Protein AF-A0A960DQT3-F1 (afdb_monomer_lite)

Sequence (128 aa):
MPIHPFEDTENYWGYMPLVWGAVHRGYATRPERAAEELAALVAAAHERGLHVWLDVVFNHTGDDGVAHPVRSLRGLDERNLYRHHSDGRPYNDSGCGNDVNPAHPYVRELVMEGLQRLADLGVDGFRF

Secondary structure (DSSP, 8-state):
-B-S---TTT-SS--S-SSTTPPPGGGSSSTTSHHHHHHHHHHHHHTTT---EEE---S--S--STTS---SHHHHHHHHHB-B-TTSPBP-TTSSS--B-TTSHHHHHHHHHHHHHHHTTT--EEE-

pLDDT: mean 93.6, std 7.7, range [61.34, 98.81]

Foldseek 3Di:
DAQAADDPPPDPPRLAHAAFLDGHLVVDPHSVCRLVVLLVVQVVCVVVVHAAEHEDHLFHHNCADPVDDRRHPCVVPVPQQWDADPVGQADCPVVRRTTGDCVRPVSVVSNVVSVVSSVVSVHDYYDD

Structure (mmCIF, N/CA/C/O backbone):
data_AF-A0A960DQT3-F1
#
_entry.id   AF-A0A960DQT3-F1
#
loop_
_atom_site.group_PDB
_atom_site.id
_atom_site.type_symbol
_atom_site.label_atom_id
_atom_site.label_alt_id
_atom_site.label_comp_id
_atom_site.label_asym_id
_atom_site.label_entity_id
_atom_site.label_seq_id
_atom_site.pdbx_PDB_ins_code
_atom_site.Cartn_x
_atom_site.Cartn_y
_atom_site.Cartn_z
_atom_site.occupancy
_atom_site.B_iso_or_equiv
_atom_site.auth_seq_id
_atom_site.auth_comp_id
_atom_site.auth_asym_id
_atom_site.auth_atom_id
_atom_site.pdbx_PDB_model_num
ATOM 1 N N . MET A 1 1 ? -9.900 4.204 0.483 1.00 92.81 1 MET A N 1
ATOM 2 C CA . MET A 1 1 ? -8.753 4.870 -0.165 1.00 92.81 1 MET A CA 1
ATOM 3 C C . MET A 1 1 ? -7.475 4.312 0.438 1.00 92.81 1 MET A C 1
ATOM 5 O O . MET A 1 1 ? -7.537 3.894 1.596 1.00 92.81 1 MET A O 1
ATOM 9 N N . PRO A 1 2 ? -6.377 4.249 -0.331 1.00 95.12 2 PRO A N 1
ATOM 10 C CA . PRO A 1 2 ? -5.114 3.670 0.106 1.00 95.12 2 PRO A CA 1
ATOM 11 C C . PRO A 1 2 ? -4.559 4.297 1.378 1.00 95.12 2 PRO A C 1
ATOM 13 O O . PRO A 1 2 ? -4.649 5.502 1.581 1.00 95.12 2 PRO A O 1
ATOM 16 N N . ILE A 1 3 ? -3.968 3.457 2.224 1.00 95.44 3 ILE A N 1
ATOM 17 C CA . ILE A 1 3 ? -3.338 3.873 3.486 1.00 95.44 3 ILE A CA 1
ATOM 18 C C . ILE A 1 3 ? -1.823 3.698 3.475 1.00 95.44 3 ILE A C 1
ATOM 20 O O . ILE A 1 3 ? -1.173 4.075 4.441 1.00 95.44 3 ILE A O 1
ATOM 24 N N . HIS A 1 4 ? -1.248 3.124 2.418 1.00 96.44 4 HIS A N 1
ATOM 25 C CA . HIS A 1 4 ? 0.204 3.033 2.287 1.00 96.44 4 HIS A CA 1
ATOM 26 C C . HIS A 1 4 ? 0.820 4.415 2.066 1.00 96.44 4 HIS A C 1
ATOM 28 O O . HIS A 1 4 ? 0.184 5.247 1.426 1.00 96.44 4 HIS A O 1
ATOM 34 N N . PRO A 1 5 ? 2.053 4.666 2.542 1.00 94.50 5 PRO A N 1
ATOM 35 C CA . PRO A 1 5 ? 2.747 5.913 2.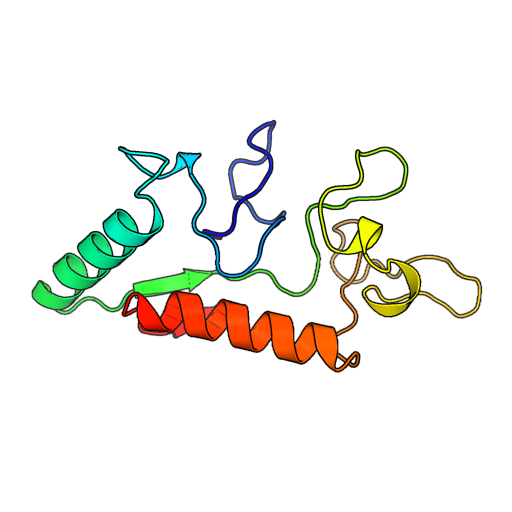273 1.00 94.50 5 PRO A CA 1
ATOM 36 C C . PRO A 1 5 ? 2.864 6.215 0.778 1.00 94.50 5 PRO A C 1
ATOM 38 O O . PRO A 1 5 ? 3.241 5.333 0.007 1.00 94.50 5 PRO A O 1
ATOM 41 N N . PHE A 1 6 ? 2.599 7.462 0.400 1.00 92.19 6 PHE A N 1
ATOM 42 C CA . PHE A 1 6 ? 2.757 8.022 -0.947 1.00 92.19 6 PHE A CA 1
ATOM 43 C C . PHE A 1 6 ? 3.320 9.454 -0.849 1.00 92.19 6 PHE A C 1
ATOM 45 O O . PHE A 1 6 ? 3.500 9.976 0.253 1.00 92.19 6 PHE A O 1
ATOM 52 N N . GLU A 1 7 ? 3.633 10.092 -1.980 1.00 85.75 7 GLU A N 1
ATOM 53 C CA . GLU A 1 7 ? 4.084 11.492 -1.986 1.00 85.75 7 GLU A CA 1
ATOM 54 C C . GLU A 1 7 ? 2.912 12.476 -1.885 1.00 85.75 7 GLU A C 1
ATOM 56 O O . GLU A 1 7 ? 2.022 12.480 -2.732 1.00 85.75 7 GLU A O 1
ATOM 61 N N . ASP A 1 8 ? 2.944 13.358 -0.884 1.00 70.19 8 ASP A N 1
ATOM 62 C CA . ASP A 1 8 ? 1.856 14.306 -0.588 1.00 70.19 8 ASP A CA 1
ATOM 63 C C . ASP A 1 8 ? 1.718 15.463 -1.602 1.00 70.19 8 ASP A C 1
ATOM 65 O O . ASP A 1 8 ? 0.828 16.308 -1.476 1.00 70.19 8 ASP A O 1
ATOM 69 N N . THR A 1 9 ? 2.582 15.547 -2.616 1.00 67.62 9 THR A N 1
ATOM 70 C CA . THR A 1 9 ? 2.504 16.600 -3.633 1.00 67.62 9 THR A CA 1
ATOM 71 C C . THR A 1 9 ? 1.512 16.198 -4.723 1.00 67.62 9 THR A C 1
ATOM 73 O O . THR A 1 9 ? 1.816 15.364 -5.568 1.00 67.62 9 THR A O 1
ATOM 76 N N . GLU A 1 10 ? 0.324 16.808 -4.689 1.00 73.19 10 GLU A N 1
ATOM 77 C CA . GLU A 1 10 ? -0.762 16.719 -5.689 1.00 73.19 10 GLU A CA 1
ATOM 78 C C . GLU A 1 10 ? -1.583 15.415 -5.708 1.00 73.19 10 GLU A C 1
ATOM 80 O O . GLU A 1 10 ? -2.683 15.397 -6.267 1.00 73.19 10 GLU A O 1
ATOM 85 N N . ASN A 1 11 ? -1.142 14.352 -5.032 1.00 85.81 11 ASN A N 1
ATOM 86 C CA . ASN A 1 11 ? -1.902 13.106 -4.937 1.00 85.81 11 ASN A CA 1
ATOM 87 C C . ASN A 1 11 ? -2.820 13.077 -3.705 1.00 85.81 11 ASN A C 1
ATOM 89 O O . ASN A 1 11 ? -2.437 12.617 -2.636 1.00 85.81 11 ASN A O 1
ATOM 93 N N . TYR A 1 12 ? -4.066 13.532 -3.854 1.00 91.25 12 TYR A N 1
ATOM 94 C CA . TYR A 1 12 ? -5.041 13.488 -2.755 1.00 91.25 12 TYR A CA 1
ATOM 95 C C . TYR A 1 12 ? -5.523 12.064 -2.431 1.00 91.25 12 TYR A C 1
ATOM 97 O O . TYR A 1 12 ? -5.745 11.727 -1.269 1.00 91.25 12 TYR A O 1
ATOM 105 N N . TRP A 1 13 ? -5.719 11.224 -3.452 1.00 94.94 13 TRP A N 1
ATOM 106 C CA . TRP A 1 13 ? -6.317 9.899 -3.260 1.00 94.94 13 TRP A CA 1
ATOM 107 C C . TRP A 1 13 ? -5.334 8.847 -2.745 1.00 94.94 13 TRP A C 1
ATOM 109 O O . TRP A 1 13 ? -5.776 7.884 -2.128 1.00 94.94 13 TRP A O 1
ATOM 119 N N . GLY A 1 14 ? -4.035 9.006 -2.993 1.00 94.12 14 GLY A N 1
ATOM 120 C CA . GLY A 1 14 ? -2.991 8.133 -2.457 1.00 94.12 14 GLY A CA 1
ATOM 121 C C . GLY A 1 14 ? -2.731 6.843 -3.241 1.00 94.12 14 GLY A C 1
ATOM 122 O O . GLY A 1 14 ? -2.003 5.977 -2.762 1.00 94.12 14 GLY A O 1
ATOM 123 N N . TYR A 1 15 ? -3.268 6.692 -4.459 1.00 95.38 15 TYR A N 1
ATOM 124 C CA . TYR A 1 15 ? -3.007 5.532 -5.336 1.00 95.38 15 TYR A CA 1
ATOM 125 C C . TYR A 1 15 ? -1.618 5.595 -5.997 1.00 95.38 15 TYR A C 1
ATOM 127 O O . TYR A 1 15 ? -1.515 5.454 -7.203 1.00 95.38 15 TYR A O 1
ATOM 135 N N . MET A 1 16 ? -0.564 5.870 -5.223 1.00 93.44 16 MET A N 1
ATOM 136 C CA . MET A 1 16 ? 0.844 5.815 -5.652 1.00 93.44 16 MET A CA 1
ATOM 137 C C . MET A 1 16 ? 1.721 5.326 -4.485 1.00 93.44 16 MET A C 1
ATOM 139 O O . MET A 1 16 ? 2.511 6.096 -3.931 1.00 93.44 16 MET A O 1
ATOM 143 N N . PRO A 1 17 ? 1.553 4.072 -4.030 1.00 94.31 17 PRO A N 1
ATOM 144 C CA . PRO A 1 17 ? 2.200 3.588 -2.815 1.00 94.31 17 PRO A CA 1
ATOM 145 C C . PRO A 1 17 ? 3.720 3.458 -2.987 1.00 94.31 17 PRO A C 1
ATOM 147 O O . PRO A 1 17 ? 4.211 3.000 -4.019 1.00 94.31 17 PRO A O 1
ATOM 150 N N . LEU A 1 18 ? 4.467 3.794 -1.939 1.00 91.69 18 LEU A N 1
ATOM 151 C CA . LEU A 1 18 ? 5.925 3.659 -1.869 1.00 91.69 18 LEU A CA 1
ATOM 152 C C . LEU A 1 18 ? 6.364 2.499 -0.969 1.00 91.69 18 LEU A C 1
ATOM 154 O O . LEU A 1 18 ? 7.359 1.837 -1.263 1.00 91.69 18 LEU A O 1
ATOM 158 N N . VAL A 1 19 ? 5.637 2.255 0.127 1.00 93.38 19 VAL A N 1
ATOM 159 C CA . VAL A 1 19 ? 6.003 1.261 1.149 1.00 93.38 19 VAL A CA 1
ATOM 160 C C . VAL A 1 19 ? 4.785 0.429 1.540 1.00 93.38 19 VAL A C 1
ATOM 162 O O . VAL A 1 19 ? 3.907 0.885 2.272 1.00 93.38 19 VAL A O 1
ATOM 165 N N . TRP A 1 20 ? 4.731 -0.816 1.076 1.00 96.19 20 TRP A N 1
ATOM 166 C CA . TRP A 1 20 ? 3.660 -1.736 1.452 1.00 96.19 20 TRP A CA 1
ATOM 167 C C . TRP A 1 20 ? 3.768 -2.184 2.914 1.00 96.19 20 TRP A C 1
ATOM 169 O O . TRP A 1 20 ? 4.855 -2.328 3.466 1.00 96.19 20 TRP A O 1
ATOM 179 N N . GLY A 1 21 ? 2.616 -2.380 3.555 1.00 96.12 21 GLY A N 1
ATOM 180 C CA . GLY A 1 21 ? 2.494 -2.743 4.973 1.00 96.12 21 GLY A CA 1
ATOM 181 C C . GLY A 1 21 ? 2.692 -1.597 5.974 1.00 96.12 21 GLY A C 1
ATOM 182 O O . GLY A 1 21 ? 2.431 -1.783 7.159 1.00 96.12 21 GLY A O 1
ATOM 183 N N . ALA A 1 22 ? 3.122 -0.413 5.530 1.00 96.56 22 ALA A N 1
ATOM 184 C CA . ALA A 1 22 ? 3.182 0.785 6.367 1.00 96.56 22 ALA A CA 1
ATOM 185 C C . ALA A 1 22 ? 1.879 1.597 6.280 1.00 96.56 22 ALA A C 1
ATOM 187 O O . ALA A 1 22 ? 1.147 1.497 5.292 1.00 96.56 22 ALA A O 1
ATOM 188 N N . VAL A 1 23 ? 1.626 2.425 7.301 1.00 97.56 23 VAL A N 1
ATOM 189 C CA . VAL A 1 23 ? 0.510 3.386 7.352 1.00 97.56 23 VAL A CA 1
ATOM 190 C C . VAL A 1 23 ? 1.027 4.791 7.039 1.00 97.56 23 VAL A C 1
ATOM 192 O O . VAL A 1 23 ? 2.066 5.204 7.562 1.00 97.56 23 VAL A O 1
ATOM 195 N N . HIS A 1 24 ? 0.314 5.523 6.182 1.00 96.50 24 HIS A N 1
ATOM 196 C CA . HIS A 1 24 ? 0.678 6.864 5.744 1.00 96.50 24 HIS A CA 1
ATOM 197 C C . HIS A 1 24 ? 0.696 7.823 6.924 1.00 96.50 24 HIS A C 1
ATOM 199 O O . HIS A 1 24 ? -0.291 8.006 7.638 1.00 96.50 24 HIS A O 1
ATOM 205 N N . ARG A 1 25 ? 1.847 8.458 7.123 1.00 95.62 25 ARG A N 1
ATOM 206 C CA . ARG A 1 25 ? 2.111 9.274 8.309 1.00 95.62 25 ARG A CA 1
ATOM 207 C C . ARG A 1 25 ? 1.299 10.568 8.313 1.00 95.62 25 ARG A C 1
ATOM 209 O O . ARG A 1 25 ? 0.984 11.064 9.389 1.00 95.62 25 ARG A O 1
ATOM 216 N N . GLY A 1 26 ? 0.942 11.078 7.132 1.00 94.38 26 GLY A N 1
ATOM 217 C CA . GLY A 1 26 ? 0.135 12.290 6.970 1.00 94.38 26 GLY A CA 1
ATOM 218 C C . GLY A 1 26 ? -1.321 12.144 7.425 1.00 94.38 26 GLY A C 1
ATOM 219 O O . GLY A 1 26 ? -1.989 13.150 7.638 1.00 94.38 26 GLY A O 1
ATOM 220 N N . TYR A 1 27 ? -1.816 10.915 7.610 1.00 95.25 27 TYR A N 1
ATOM 221 C CA . TYR A 1 27 ? -3.174 10.666 8.110 1.00 95.25 27 TYR A CA 1
ATOM 222 C C . TYR A 1 27 ? -3.271 10.626 9.640 1.00 95.25 27 TYR A C 1
ATOM 224 O O . TYR A 1 27 ? -4.375 10.661 10.179 1.00 95.25 27 TYR A O 1
ATOM 232 N N . ALA A 1 28 ? -2.140 10.545 10.339 1.00 96.94 28 ALA A N 1
ATOM 233 C CA . ALA A 1 28 ? -2.094 10.383 11.786 1.00 96.94 28 ALA A CA 1
ATOM 234 C C . ALA A 1 28 ? -1.965 11.728 12.510 1.00 96.94 28 ALA A C 1
ATOM 236 O O . ALA A 1 28 ? -1.295 12.647 12.038 1.00 96.94 28 ALA A O 1
ATOM 237 N N . THR A 1 29 ? -2.536 11.822 13.713 1.00 97.88 29 THR A N 1
ATOM 238 C CA . THR A 1 29 ? -2.313 12.978 14.597 1.00 97.88 29 THR A CA 1
ATOM 239 C C . THR A 1 29 ? -0.900 12.972 15.174 1.00 97.88 29 THR A C 1
ATOM 241 O O . THR A 1 29 ? -0.314 14.029 15.414 1.00 97.88 29 THR A O 1
ATOM 244 N N . ARG A 1 30 ? -0.337 11.771 15.356 1.00 97.50 30 ARG A N 1
ATOM 245 C CA . ARG A 1 30 ? 1.062 11.524 15.701 1.00 97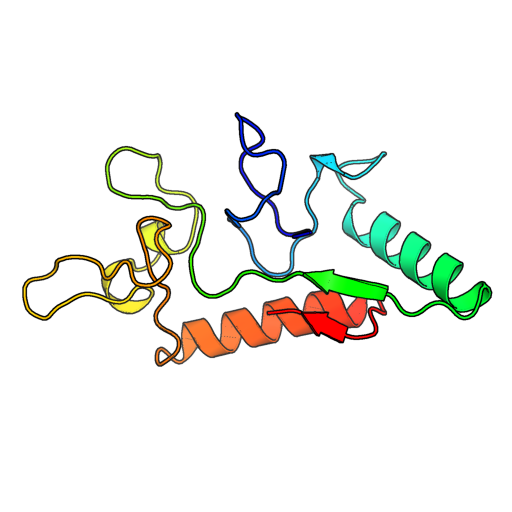.50 30 ARG A CA 1
ATOM 246 C C . ARG A 1 30 ? 1.720 10.677 14.609 1.00 97.50 30 ARG A C 1
ATOM 248 O O . ARG A 1 30 ? 1.551 9.456 14.610 1.00 97.50 30 ARG A O 1
ATOM 255 N N . PRO A 1 31 ? 2.469 11.290 13.673 1.00 96.88 31 PRO A N 1
ATOM 256 C CA . PRO A 1 31 ? 3.067 10.612 12.519 1.00 96.88 31 PRO A CA 1
ATOM 257 C C . PRO A 1 31 ? 3.886 9.352 12.832 1.00 96.88 31 PRO A C 1
ATOM 259 O O . PRO A 1 31 ? 4.031 8.481 11.981 1.00 96.88 31 PRO A O 1
ATOM 262 N N . GLU A 1 32 ? 4.498 9.269 14.008 1.00 97.12 32 GLU A N 1
ATOM 263 C CA . GLU A 1 32 ? 5.278 8.126 14.491 1.00 97.12 32 GLU A CA 1
ATOM 264 C C . GLU A 1 32 ? 4.425 6.978 15.050 1.00 97.12 32 GLU A C 1
ATOM 266 O O . GLU A 1 32 ? 4.913 5.857 15.144 1.00 97.12 32 GLU A O 1
ATOM 271 N N . ARG A 1 33 ? 3.151 7.237 15.366 1.00 97.88 33 ARG A N 1
ATOM 272 C CA . ARG A 1 33 ? 2.187 6.260 15.896 1.00 97.88 33 ARG A CA 1
ATOM 273 C C . ARG A 1 33 ? 1.081 5.921 14.896 1.00 97.88 33 ARG A C 1
ATOM 275 O O . ARG A 1 33 ? 0.049 5.394 15.292 1.00 97.88 33 ARG A O 1
ATOM 282 N N . ALA A 1 34 ? 1.278 6.197 13.606 1.00 98.19 34 ALA A N 1
ATOM 283 C CA . ALA A 1 34 ? 0.238 6.049 12.584 1.00 98.19 34 ALA A CA 1
ATOM 284 C C . ALA A 1 34 ? -0.418 4.653 12.564 1.00 98.19 34 ALA A C 1
ATOM 286 O O . ALA A 1 34 ? -1.638 4.543 12.476 1.00 98.19 34 ALA A O 1
ATOM 287 N N . ALA A 1 35 ? 0.374 3.586 12.711 1.00 98.19 35 ALA A N 1
ATOM 288 C CA . ALA A 1 35 ? -0.148 2.220 12.782 1.00 98.19 35 ALA A CA 1
ATOM 289 C C . ALA A 1 35 ? -0.958 1.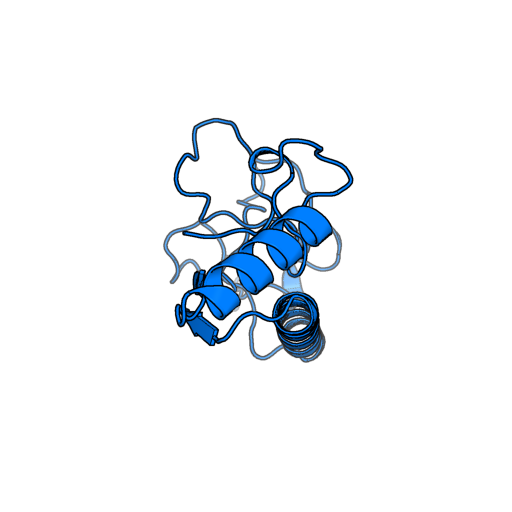954 14.062 1.00 98.19 35 ALA A C 1
ATOM 291 O O . ALA A 1 35 ? -2.003 1.311 14.011 1.00 98.19 35 ALA A O 1
ATOM 292 N N . GLU A 1 36 ? -0.511 2.484 15.202 1.00 98.62 36 GLU A N 1
ATOM 293 C CA . GLU A 1 36 ? -1.220 2.353 16.479 1.00 98.62 36 GLU A CA 1
ATOM 294 C C . GLU A 1 36 ? -2.540 3.135 16.470 1.00 98.62 36 GLU A C 1
ATOM 296 O O . GLU A 1 36 ? -3.548 2.652 16.980 1.00 98.62 36 GLU A O 1
ATOM 301 N N . GLU A 1 37 ? -2.557 4.325 15.862 1.00 98.69 37 GLU A N 1
ATOM 302 C CA . GLU A 1 37 ? -3.779 5.114 15.684 1.00 98.69 37 GLU A CA 1
ATOM 303 C C . GLU A 1 37 ? -4.771 4.417 14.744 1.00 98.69 37 GLU A C 1
ATOM 305 O O . GLU A 1 37 ? -5.971 4.423 15.024 1.00 98.69 37 GLU A O 1
ATOM 310 N N . LEU A 1 38 ? -4.292 3.749 13.685 1.00 98.50 38 LEU A N 1
ATOM 311 C CA . LEU A 1 38 ? -5.146 2.921 12.831 1.00 98.50 38 LEU A CA 1
ATOM 312 C C . LEU A 1 38 ? -5.735 1.733 13.606 1.00 98.50 38 LEU A C 1
ATOM 314 O O . LEU A 1 38 ? -6.942 1.520 13.541 1.00 98.50 38 LEU A O 1
ATOM 318 N N . ALA A 1 39 ? -4.930 1.001 14.380 1.00 98.75 39 ALA A N 1
ATOM 319 C CA . ALA A 1 39 ? -5.430 -0.105 15.203 1.00 98.75 39 ALA A CA 1
ATOM 320 C C . ALA A 1 39 ? -6.475 0.368 16.233 1.00 98.75 39 ALA A C 1
ATOM 322 O O . ALA A 1 39 ? -7.498 -0.286 16.436 1.00 98.75 39 ALA A O 1
ATOM 323 N N . ALA A 1 40 ? -6.268 1.539 16.845 1.00 98.75 40 ALA A N 1
ATOM 324 C CA . ALA A 1 40 ? -7.242 2.140 17.756 1.00 98.75 40 ALA A CA 1
ATOM 325 C C . ALA A 1 40 ? -8.551 2.526 17.043 1.00 98.75 40 ALA A C 1
ATOM 327 O O . ALA A 1 40 ? -9.635 2.322 17.594 1.00 98.75 40 ALA A O 1
ATOM 328 N N . LEU A 1 41 ? -8.467 3.049 15.814 1.00 98.62 41 LEU A N 1
ATOM 329 C CA . LEU A 1 41 ? -9.636 3.331 14.978 1.00 98.62 41 LEU A CA 1
ATOM 330 C C . LEU A 1 41 ? -10.413 2.052 14.662 1.00 98.62 41 LEU A C 1
ATOM 332 O O . LEU A 1 41 ? -11.636 2.041 14.790 1.00 98.62 41 LEU A O 1
ATOM 336 N N . VAL A 1 42 ? -9.711 0.986 14.275 1.00 98.81 42 VAL A N 1
ATOM 337 C CA . VAL A 1 42 ? -10.315 -0.318 13.975 1.00 98.81 42 VAL A CA 1
ATOM 338 C C . VAL A 1 42 ? -11.034 -0.870 15.206 1.00 98.81 42 VAL A C 1
ATOM 340 O O . VAL A 1 42 ? -12.220 -1.183 15.122 1.00 98.81 42 VAL A O 1
ATOM 343 N N . ALA A 1 43 ? -10.382 -0.879 16.372 1.00 98.81 43 ALA A N 1
ATOM 344 C CA . ALA A 1 43 ? -10.998 -1.328 17.619 1.00 98.81 43 ALA A CA 1
ATOM 345 C C . ALA A 1 43 ? -12.274 -0.532 17.959 1.00 98.81 43 ALA A C 1
ATOM 347 O O . ALA A 1 43 ? -13.315 -1.112 18.269 1.00 98.81 43 ALA A O 1
ATOM 348 N N . ALA A 1 44 ? -12.238 0.797 17.825 1.00 98.81 44 ALA A N 1
ATOM 349 C CA . ALA A 1 44 ? -13.404 1.646 18.061 1.00 98.81 44 ALA A CA 1
ATOM 350 C C . ALA A 1 44 ? -14.537 1.424 17.035 1.00 98.81 44 ALA A C 1
ATOM 352 O O . ALA A 1 44 ? -15.716 1.598 17.367 1.00 98.81 44 ALA A O 1
ATOM 353 N N . ALA A 1 45 ? -14.210 1.064 15.791 1.00 98.81 45 ALA A N 1
ATOM 354 C CA . ALA A 1 45 ? -15.192 0.684 14.777 1.00 98.81 45 ALA A CA 1
ATOM 355 C C . ALA A 1 45 ? -15.856 -0.659 15.126 1.00 98.81 45 ALA A C 1
ATOM 357 O O . ALA A 1 45 ? -17.085 -0.769 15.077 1.00 98.81 45 ALA A O 1
ATOM 358 N N . HIS A 1 46 ? -15.072 -1.639 15.579 1.00 98.81 46 HIS A N 1
ATOM 359 C CA . HIS A 1 46 ? -15.568 -2.945 16.018 1.00 98.81 46 HIS A CA 1
ATOM 360 C C . HIS A 1 46 ? -16.491 -2.856 17.234 1.00 98.81 46 HIS A C 1
ATOM 362 O O . HIS A 1 46 ? -17.536 -3.502 17.242 1.00 98.81 46 HIS A O 1
ATOM 368 N N . GLU A 1 47 ? -16.199 -1.989 18.211 1.00 98.75 47 GLU A N 1
ATOM 369 C CA . GLU A 1 4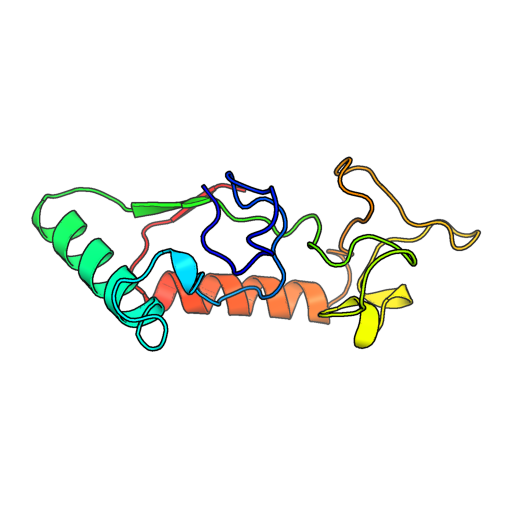7 ? -17.109 -1.694 19.337 1.00 98.75 47 GLU A CA 1
ATOM 370 C C . GLU A 1 47 ? -18.497 -1.209 18.879 1.00 98.75 47 GLU A C 1
ATOM 372 O O . GLU A 1 47 ? -19.480 -1.308 19.615 1.00 98.75 47 GLU A O 1
ATOM 377 N N . ARG A 1 48 ? -18.588 -0.683 17.652 1.00 98.75 48 ARG A N 1
ATOM 378 C CA . ARG A 1 48 ? -19.819 -0.195 17.017 1.00 98.75 48 ARG A CA 1
ATOM 379 C C . ARG A 1 48 ? -20.398 -1.182 15.998 1.00 98.75 48 ARG A C 1
ATOM 381 O O . ARG A 1 48 ? -21.370 -0.843 15.328 1.00 98.75 48 ARG A O 1
ATOM 388 N N . GLY A 1 49 ? -19.827 -2.381 15.872 1.00 98.50 49 GLY A N 1
ATOM 389 C CA . GLY A 1 49 ? -20.263 -3.406 14.920 1.00 98.50 49 GLY A CA 1
ATOM 390 C C . GLY A 1 49 ? -19.952 -3.073 13.457 1.00 98.50 49 GLY A C 1
ATOM 391 O O . GLY A 1 49 ? -20.660 -3.539 12.567 1.00 98.50 49 GLY A O 1
ATOM 392 N N . LEU A 1 50 ? -18.938 -2.241 13.199 1.00 98.81 50 LEU A N 1
ATOM 393 C CA . LEU A 1 50 ? -18.517 -1.852 11.853 1.00 98.81 50 LEU A CA 1
ATOM 394 C C . LEU A 1 50 ? -17.242 -2.591 11.455 1.00 98.81 50 LEU A C 1
ATOM 396 O O . LEU A 1 50 ? -16.259 -2.531 12.183 1.00 98.81 50 LEU A O 1
ATOM 400 N N . HIS A 1 51 ? -17.238 -3.209 10.274 1.00 98.62 51 HIS A N 1
ATOM 401 C CA . HIS A 1 51 ? -16.019 -3.756 9.680 1.00 98.62 51 HIS A CA 1
ATOM 402 C C . HIS A 1 51 ? -15.206 -2.665 8.975 1.00 98.62 51 HIS A C 1
ATOM 404 O O . HIS A 1 51 ? -15.765 -1.764 8.343 1.00 98.62 51 HIS A O 1
ATOM 410 N N . VAL A 1 52 ? -13.883 -2.787 9.023 1.00 98.69 52 VAL A N 1
ATOM 411 C CA . VAL A 1 52 ? -12.923 -1.896 8.377 1.00 98.69 52 VAL A CA 1
ATOM 412 C C . VAL A 1 52 ? -12.216 -2.636 7.251 1.00 98.69 52 VAL A C 1
ATOM 414 O O . VAL A 1 52 ? -11.529 -3.630 7.466 1.00 98.69 52 VAL A O 1
ATOM 417 N N . TRP A 1 53 ? -12.379 -2.121 6.034 1.00 98.56 53 TRP A N 1
ATOM 418 C CA . TRP A 1 53 ? -11.750 -2.652 4.830 1.00 98.56 53 TRP A CA 1
ATOM 419 C C . TRP A 1 53 ? -10.750 -1.642 4.289 1.00 98.56 53 TRP A C 1
ATOM 421 O O . TRP A 1 53 ? -11.062 -0.453 4.179 1.00 98.56 53 TRP A O 1
ATOM 431 N N . LEU A 1 54 ? -9.560 -2.115 3.927 1.00 98.62 54 LEU A N 1
ATOM 432 C CA . LEU A 1 54 ? -8.519 -1.267 3.361 1.00 98.62 54 LEU A CA 1
ATOM 433 C C . LEU A 1 54 ? -8.466 -1.403 1.843 1.00 98.62 54 LEU A C 1
ATOM 435 O O . LEU A 1 54 ? -8.425 -2.503 1.299 1.00 98.62 54 LEU A O 1
ATOM 439 N N . ASP A 1 55 ? -8.441 -0.262 1.167 1.00 98.56 55 ASP A N 1
ATOM 440 C CA . ASP A 1 55 ? -8.121 -0.187 -0.255 1.00 98.56 55 ASP A CA 1
ATOM 441 C C . ASP A 1 55 ? -6.606 -0.337 -0.411 1.00 98.56 55 ASP A C 1
ATOM 443 O O . ASP A 1 55 ? -5.855 0.389 0.246 1.00 98.56 55 ASP A O 1
ATOM 447 N N . VAL A 1 56 ? -6.146 -1.287 -1.218 1.00 98.25 56 VAL A N 1
ATOM 448 C CA . VAL A 1 56 ? -4.723 -1.619 -1.337 1.00 98.25 56 VAL A CA 1
ATOM 449 C C . VAL A 1 56 ? -4.282 -1.636 -2.790 1.00 98.25 56 VAL A C 1
ATOM 451 O O . VAL A 1 56 ? -4.976 -2.122 -3.676 1.00 98.25 56 VAL A O 1
ATOM 454 N N . VAL A 1 57 ? -3.081 -1.116 -3.032 1.00 97.44 57 VAL A N 1
ATOM 455 C CA . VAL A 1 57 ? -2.513 -0.980 -4.374 1.00 97.44 57 VAL A CA 1
ATOM 456 C C . VAL A 1 57 ? -1.212 -1.764 -4.428 1.00 97.44 57 VAL A C 1
ATOM 458 O O . VAL A 1 57 ? -0.203 -1.354 -3.861 1.00 97.44 57 VAL A O 1
ATOM 461 N N . PHE A 1 58 ? -1.250 -2.904 -5.112 1.00 97.25 58 PHE A N 1
ATOM 462 C CA . PHE A 1 58 ? -0.086 -3.775 -5.319 1.00 97.25 58 PHE A CA 1
ATOM 463 C C . PHE A 1 58 ? 0.281 -3.952 -6.797 1.00 97.25 58 PHE A C 1
ATOM 465 O O . PHE A 1 58 ? 1.277 -4.598 -7.109 1.00 97.25 58 PHE A O 1
ATOM 472 N N . ASN A 1 59 ? -0.526 -3.409 -7.716 1.00 96.81 59 ASN A N 1
ATOM 473 C CA . ASN A 1 59 ? -0.302 -3.565 -9.155 1.00 96.81 59 ASN A CA 1
ATOM 474 C C . ASN A 1 59 ? 0.795 -2.625 -9.698 1.00 96.81 59 ASN A C 1
ATOM 476 O O . ASN A 1 59 ? 1.478 -3.000 -10.646 1.00 96.81 59 ASN A O 1
ATOM 480 N N . HIS A 1 60 ? 1.017 -1.472 -9.059 1.00 95.19 60 HIS A N 1
ATOM 481 C CA . HIS A 1 60 ? 2.076 -0.508 -9.374 1.00 95.19 60 HIS A CA 1
ATOM 482 C C . HIS A 1 60 ? 2.592 0.171 -8.092 1.00 95.19 60 HIS A C 1
ATOM 484 O O . HIS A 1 60 ? 2.036 -0.025 -7.005 1.00 95.19 60 HIS A O 1
ATOM 490 N N . THR A 1 61 ? 3.641 0.982 -8.222 1.00 94.06 61 THR A N 1
ATOM 491 C CA . THR A 1 61 ? 4.206 1.807 -7.141 1.00 94.06 61 THR A CA 1
ATOM 492 C C . THR A 1 61 ? 4.336 3.272 -7.567 1.00 94.06 61 THR A C 1
ATOM 494 O O . THR A 1 61 ? 4.313 3.584 -8.758 1.00 94.06 61 THR A O 1
ATOM 497 N N . GLY A 1 62 ? 4.551 4.166 -6.597 1.00 91.25 62 GLY A N 1
ATOM 498 C CA . GLY A 1 62 ? 4.920 5.569 -6.829 1.00 91.25 62 GLY A CA 1
ATOM 499 C C . GLY A 1 62 ? 6.382 5.788 -7.258 1.00 91.25 62 GLY A C 1
ATOM 500 O O . GLY A 1 62 ? 6.896 6.891 -7.111 1.00 91.25 62 GLY A O 1
ATOM 501 N N . ASP A 1 63 ? 7.083 4.743 -7.715 1.00 86.81 63 ASP A N 1
ATOM 502 C CA . ASP A 1 63 ? 8.466 4.788 -8.222 1.00 86.81 63 ASP A CA 1
ATOM 503 C C . ASP A 1 63 ? 8.449 4.996 -9.761 1.00 86.81 63 ASP A C 1
ATOM 505 O O . ASP A 1 63 ? 8.949 4.188 -10.552 1.00 86.81 63 ASP A O 1
ATOM 509 N N . ASP A 1 64 ? 7.801 6.068 -10.216 1.00 73.25 64 ASP A N 1
ATOM 510 C CA . ASP A 1 64 ? 7.376 6.293 -11.601 1.00 73.25 64 ASP A CA 1
ATOM 511 C C . ASP A 1 64 ? 8.496 6.791 -12.532 1.00 73.25 64 ASP A C 1
ATOM 513 O O . ASP A 1 64 ? 8.782 7.971 -12.652 1.00 73.25 64 ASP A O 1
ATOM 517 N N . GLY A 1 65 ? 9.139 5.882 -13.268 1.00 63.69 65 GLY A N 1
ATOM 518 C CA . GLY A 1 65 ? 10.057 6.219 -14.371 1.00 63.69 65 GLY A CA 1
ATOM 519 C C . GLY A 1 65 ? 11.316 7.056 -14.037 1.00 63.69 65 GLY A C 1
ATOM 520 O O . GLY A 1 65 ? 11.489 7.652 -12.974 1.00 63.69 65 GLY A O 1
ATOM 521 N N . VAL A 1 66 ? 12.251 7.111 -14.986 1.00 61.34 66 VAL A N 1
ATOM 522 C CA . VAL A 1 66 ? 13.585 7.737 -14.820 1.00 61.34 66 VAL A CA 1
ATOM 523 C C . VAL A 1 66 ? 13.578 9.239 -14.496 1.00 61.34 66 VAL A C 1
ATOM 525 O O . VAL A 1 66 ? 14.616 9.776 -14.118 1.00 61.34 66 VAL A O 1
ATOM 528 N N . ALA A 1 67 ? 12.442 9.925 -14.645 1.00 65.12 67 ALA A N 1
ATOM 529 C CA . ALA A 1 67 ? 12.317 11.349 -14.335 1.00 65.12 67 ALA A CA 1
ATOM 530 C C . ALA A 1 67 ? 12.164 11.635 -12.828 1.00 65.12 67 ALA A C 1
ATOM 532 O O . ALA A 1 67 ? 12.395 12.766 -12.400 1.00 65.12 67 ALA A O 1
ATOM 533 N N . HIS A 1 68 ? 11.815 10.624 -12.029 1.00 69.31 68 HIS A N 1
ATOM 534 C CA . HIS A 1 68 ? 11.542 10.767 -10.601 1.00 69.31 68 HIS A CA 1
ATOM 535 C C . HIS A 1 68 ? 12.633 10.091 -9.759 1.00 69.31 68 HIS A C 1
ATOM 537 O O . HIS A 1 68 ? 13.271 9.143 -10.227 1.00 69.31 68 HIS A O 1
ATOM 543 N N . PRO A 1 69 ? 12.884 10.542 -8.516 1.00 77.19 69 PRO A N 1
ATOM 544 C CA . PRO A 1 69 ? 13.829 9.882 -7.620 1.00 77.19 69 PRO A CA 1
ATOM 545 C C . PRO A 1 69 ? 13.488 8.406 -7.400 1.00 77.19 69 PRO A C 1
ATOM 547 O O . PRO A 1 69 ? 12.328 8.037 -7.267 1.00 77.19 69 PRO A O 1
ATOM 550 N N . VAL A 1 70 ? 14.515 7.558 -7.346 1.00 84.25 70 VAL A N 1
ATOM 551 C CA . VAL A 1 70 ? 14.397 6.141 -6.976 1.00 84.25 70 VAL A CA 1
ATOM 552 C C . VAL A 1 70 ? 14.188 6.034 -5.465 1.00 84.25 70 VAL A C 1
ATOM 554 O O . VAL A 1 70 ? 15.032 6.512 -4.706 1.00 84.25 70 VAL A O 1
ATOM 557 N N . ARG A 1 71 ? 13.085 5.420 -5.022 1.00 81.62 71 ARG A N 1
ATOM 558 C CA . ARG A 1 71 ? 12.673 5.424 -3.604 1.00 81.62 71 ARG A CA 1
ATOM 559 C C . ARG A 1 71 ? 12.370 4.050 -3.017 1.00 81.62 71 ARG A C 1
ATOM 561 O O . ARG A 1 71 ? 12.449 3.898 -1.801 1.00 81.62 71 ARG A O 1
ATOM 568 N N . SER A 1 72 ? 12.011 3.070 -3.838 1.00 84.19 72 SER A N 1
ATOM 569 C CA . SER A 1 72 ? 11.506 1.777 -3.375 1.00 84.19 72 SER A CA 1
ATOM 570 C C . SER A 1 72 ? 12.071 0.636 -4.233 1.00 84.19 72 SER A C 1
ATOM 572 O O . SER A 1 72 ? 13.285 0.553 -4.445 1.00 84.19 72 SER A O 1
ATOM 574 N N . LEU A 1 73 ? 11.213 -0.266 -4.719 1.00 90.12 73 LEU A N 1
ATOM 575 C CA . LEU A 1 73 ? 11.583 -1.493 -5.428 1.00 90.12 73 LEU A CA 1
ATOM 576 C C . LEU A 1 73 ? 12.494 -1.249 -6.634 1.00 90.12 73 LEU A C 1
ATOM 578 O O . LEU A 1 73 ? 13.307 -2.111 -6.962 1.00 90.12 73 LEU A O 1
ATOM 582 N N . ARG A 1 74 ? 12.407 -0.075 -7.273 1.00 89.56 74 ARG A N 1
ATOM 583 C CA . ARG A 1 74 ? 13.237 0.238 -8.439 1.00 89.56 74 ARG A CA 1
ATOM 584 C C . ARG A 1 74 ? 14.720 0.304 -8.082 1.00 89.56 74 ARG A C 1
ATOM 586 O O . ARG A 1 74 ? 15.558 -0.136 -8.860 1.00 89.56 74 ARG A O 1
ATOM 593 N N . GLY A 1 75 ? 15.040 0.804 -6.889 1.00 89.62 75 GLY A N 1
ATOM 594 C CA . GLY A 1 75 ? 16.415 0.876 -6.391 1.00 89.62 75 GLY A CA 1
ATOM 595 C C . GLY A 1 75 ? 16.961 -0.455 -5.894 1.00 89.62 75 GLY A C 1
ATOM 596 O O . GLY A 1 75 ? 18.174 -0.599 -5.770 1.00 89.62 75 GLY A O 1
ATOM 597 N N . LEU A 1 76 ? 16.077 -1.416 -5.618 1.00 91.31 76 LEU A N 1
ATOM 598 C CA . LEU A 1 76 ? 16.455 -2.759 -5.197 1.00 91.31 76 LEU A CA 1
ATOM 599 C C . LEU A 1 76 ? 16.757 -3.641 -6.408 1.00 91.31 76 LEU A C 1
ATOM 601 O O . LEU A 1 76 ? 17.859 -4.172 -6.508 1.00 91.31 76 LEU A O 1
ATOM 605 N N . ASP A 1 77 ? 15.792 -3.786 -7.318 1.00 92.88 77 ASP A N 1
ATOM 606 C CA . ASP A 1 77 ? 15.948 -4.577 -8.540 1.00 92.88 77 ASP A CA 1
ATOM 607 C C . ASP A 1 77 ? 14.809 -4.289 -9.535 1.00 92.88 77 ASP A C 1
ATOM 609 O O . ASP A 1 77 ? 13.845 -5.046 -9.660 1.00 92.88 77 ASP A O 1
ATOM 613 N N . GLU A 1 78 ? 14.910 -3.172 -10.259 1.00 91.38 78 GLU A N 1
ATOM 614 C CA . GLU A 1 78 ? 13.897 -2.754 -11.235 1.00 91.38 78 GLU A CA 1
ATOM 615 C C . GLU A 1 78 ? 13.535 -3.859 -12.240 1.00 91.38 78 GLU A C 1
ATOM 617 O O . GLU A 1 78 ? 12.359 -4.123 -12.489 1.00 91.38 78 GLU A O 1
ATOM 622 N N . ARG A 1 79 ? 14.549 -4.532 -12.798 1.00 90.81 79 ARG A N 1
ATOM 623 C CA . ARG A 1 79 ? 14.377 -5.471 -13.916 1.00 90.81 79 ARG A CA 1
ATOM 624 C C . ARG A 1 79 ? 13.567 -6.702 -13.534 1.00 90.81 79 ARG A C 1
ATOM 626 O O . ARG A 1 79 ? 12.836 -7.213 -14.380 1.00 90.81 79 ARG A O 1
ATOM 633 N N . ASN A 1 80 ? 13.718 -7.186 -12.303 1.00 93.81 80 ASN A N 1
ATOM 634 C CA . ASN A 1 80 ? 13.042 -8.400 -11.847 1.00 93.81 80 ASN A CA 1
ATOM 635 C C . ASN A 1 80 ? 11.748 -8.108 -11.077 1.00 93.81 80 ASN A C 1
ATOM 637 O O . ASN A 1 80 ? 10.803 -8.903 -11.155 1.00 93.81 80 ASN A O 1
ATOM 641 N N . LEU A 1 81 ? 11.687 -6.986 -10.349 1.00 95.94 81 LEU A N 1
ATOM 642 C CA . LEU A 1 81 ? 10.542 -6.632 -9.502 1.00 95.94 81 LEU A CA 1
ATOM 643 C C . LEU A 1 81 ? 9.411 -5.934 -10.270 1.00 95.94 81 LEU A C 1
ATOM 645 O O . LEU A 1 81 ? 8.266 -5.989 -9.820 1.00 95.94 81 LEU A O 1
ATOM 649 N N . TYR A 1 82 ? 9.695 -5.368 -11.447 1.00 95.69 82 TYR A N 1
ATOM 650 C CA . TYR A 1 82 ? 8.691 -4.842 -12.376 1.00 95.69 82 TYR A CA 1
ATOM 651 C C . TYR A 1 82 ? 8.643 -5.637 -13.680 1.00 95.69 82 TYR A C 1
ATOM 653 O O . TYR A 1 82 ? 9.611 -6.275 -14.104 1.00 95.69 82 TYR A O 1
ATOM 661 N N . ARG A 1 83 ? 7.490 -5.597 -14.345 1.00 96.06 83 ARG A N 1
ATOM 662 C CA . ARG A 1 83 ? 7.284 -6.231 -15.644 1.00 96.06 83 ARG A CA 1
ATOM 663 C C . ARG A 1 83 ? 7.927 -5.395 -16.743 1.00 96.06 83 ARG A C 1
ATOM 665 O O . ARG A 1 83 ? 7.643 -4.210 -16.892 1.00 96.06 83 ARG A O 1
ATOM 672 N N . HIS A 1 84 ? 8.707 -6.065 -17.583 1.00 94.94 84 HIS A N 1
ATOM 673 C CA . HIS A 1 84 ? 9.314 -5.488 -18.777 1.00 94.94 84 HIS A CA 1
ATOM 674 C C . HIS A 1 84 ? 9.012 -6.353 -20.000 1.00 94.94 84 HIS A C 1
ATOM 676 O O . HIS A 1 84 ? 8.948 -7.582 -19.914 1.00 94.94 84 HIS A O 1
ATOM 682 N N . HIS A 1 85 ? 8.822 -5.715 -21.150 1.00 94.38 85 HIS A N 1
ATOM 683 C CA . HIS A 1 85 ? 8.813 -6.388 -22.442 1.00 94.38 85 HIS A CA 1
ATOM 684 C C . HIS A 1 85 ? 10.202 -6.971 -22.749 1.00 94.38 85 HIS A C 1
ATOM 686 O O . HIS A 1 85 ? 11.206 -6.592 -22.148 1.00 94.38 85 HIS A O 1
ATOM 692 N N . SER A 1 86 ? 10.285 -7.873 -23.729 1.00 94.25 86 SER A N 1
ATOM 693 C CA . SER A 1 86 ? 11.557 -8.487 -24.144 1.00 94.25 86 SER A CA 1
ATOM 694 C C . SER A 1 86 ? 12.597 -7.481 -24.652 1.00 94.25 86 SER A C 1
ATOM 696 O O . SER A 1 86 ? 13.783 -7.788 -24.674 1.00 94.25 86 SER A O 1
ATOM 698 N N . ASP A 1 87 ? 12.155 -6.296 -25.079 1.00 93.56 87 ASP A N 1
ATOM 699 C CA . ASP A 1 87 ? 13.005 -5.183 -25.513 1.00 93.56 87 ASP A CA 1
ATOM 700 C C . ASP A 1 87 ? 13.414 -4.238 -24.364 1.00 93.56 87 ASP A C 1
ATOM 702 O O . ASP A 1 87 ? 14.110 -3.251 -24.597 1.00 93.56 87 ASP A O 1
ATOM 706 N N . GLY A 1 88 ? 13.007 -4.538 -23.126 1.00 89.38 88 GLY A N 1
ATOM 707 C CA . GLY A 1 88 ? 13.348 -3.773 -21.929 1.00 89.38 88 GLY A CA 1
ATOM 708 C C . GLY A 1 88 ? 12.437 -2.582 -21.636 1.00 89.38 88 GLY A C 1
ATOM 709 O O . GLY A 1 88 ? 12.681 -1.887 -20.654 1.00 89.38 88 GLY A O 1
ATOM 710 N N . ARG A 1 89 ? 11.387 -2.327 -22.428 1.00 91.06 89 ARG A N 1
ATOM 711 C CA . ARG A 1 89 ? 10.390 -1.298 -22.083 1.00 91.06 89 ARG A CA 1
ATOM 712 C C . ARG A 1 89 ? 9.512 -1.757 -20.909 1.00 91.06 89 ARG A C 1
ATOM 714 O O . ARG A 1 89 ? 9.137 -2.932 -20.890 1.00 91.06 89 ARG A O 1
ATOM 721 N N . PRO A 1 90 ? 9.155 -0.876 -19.957 1.00 91.50 90 PRO A N 1
ATOM 722 C CA . PRO A 1 90 ? 8.248 -1.236 -18.870 1.00 91.50 90 PRO A CA 1
ATOM 723 C C . PRO A 1 90 ? 6.838 -1.504 -19.409 1.00 91.50 90 PRO A C 1
ATOM 725 O O . PRO A 1 90 ? 6.400 -0.851 -20.361 1.00 91.50 90 PRO A O 1
ATOM 728 N N . TYR A 1 91 ? 6.130 -2.456 -18.799 1.00 94.69 91 TYR A N 1
ATOM 729 C CA . TYR A 1 91 ? 4.677 -2.545 -18.968 1.00 94.69 91 TYR A CA 1
ATOM 730 C C . TYR A 1 91 ? 3.997 -1.356 -18.268 1.00 94.69 91 TYR A C 1
ATOM 732 O O . TYR A 1 91 ? 4.557 -0.763 -17.341 1.00 94.69 91 TYR A O 1
ATOM 740 N N . ASN A 1 92 ? 2.804 -0.997 -18.747 1.00 94.06 92 ASN A N 1
ATOM 741 C CA . ASN A 1 92 ? 1.969 0.042 -18.147 1.00 94.06 92 ASN A CA 1
ATOM 742 C C . ASN A 1 92 ? 0.469 -0.290 -18.276 1.00 94.06 92 ASN A C 1
ATOM 744 O O . ASN A 1 92 ? -0.337 0.542 -18.695 1.00 94.06 92 ASN A O 1
ATOM 748 N N . ASP A 1 93 ? 0.104 -1.530 -17.962 1.00 95.56 93 ASP A N 1
ATOM 749 C CA . ASP A 1 93 ? -1.276 -2.010 -17.914 1.00 95.56 93 ASP A CA 1
ATOM 750 C C . ASP A 1 93 ? -2.074 -1.272 -16.816 1.00 95.56 93 ASP A C 1
ATOM 752 O O . ASP A 1 93 ? -3.271 -1.036 -16.980 1.00 95.56 93 ASP A O 1
ATOM 756 N N . SER A 1 94 ? -1.416 -0.856 -15.724 1.00 94.06 94 SER A N 1
ATOM 757 C CA . SER A 1 94 ? -1.995 -0.012 -14.667 1.00 94.06 94 SER A CA 1
ATOM 758 C C . SER A 1 94 ? -2.345 1.410 -15.121 1.00 94.06 94 SER A C 1
ATOM 760 O O . SER A 1 94 ? -3.203 2.054 -14.517 1.00 94.06 94 SER A O 1
ATOM 762 N N . GLY A 1 95 ? -1.681 1.921 -16.163 1.00 93.56 95 GLY A N 1
ATOM 763 C CA . GLY A 1 95 ? -1.743 3.328 -16.565 1.00 93.56 95 GLY A CA 1
ATOM 764 C C . GLY A 1 95 ? -0.928 4.281 -15.676 1.00 93.56 95 GLY A C 1
ATOM 765 O O . GLY A 1 95 ? -0.963 5.488 -15.914 1.00 93.56 95 GLY A O 1
ATOM 766 N N . CYS A 1 96 ? -0.177 3.769 -14.695 1.00 91.44 96 CYS A N 1
ATOM 767 C CA . CYS A 1 96 ? 0.562 4.545 -13.688 1.00 91.44 96 CYS A CA 1
ATOM 768 C C . CYS A 1 96 ? 2.089 4.587 -13.915 1.00 91.44 96 CYS A C 1
ATOM 770 O O . CYS A 1 96 ? 2.837 5.063 -13.069 1.00 91.44 96 CYS A O 1
ATOM 772 N N . GLY A 1 97 ? 2.565 4.106 -15.062 1.00 91.06 97 GLY A N 1
ATOM 773 C CA . GLY A 1 97 ? 3.956 4.197 -15.519 1.00 91.06 97 GLY A CA 1
ATOM 774 C C . GLY A 1 97 ? 4.813 2.961 -15.240 1.00 91.06 97 GLY A C 1
ATOM 775 O O . GLY A 1 97 ? 5.869 2.812 -15.852 1.00 91.06 97 GLY A O 1
ATOM 776 N N . ASN A 1 98 ? 4.366 2.066 -14.360 1.00 93.19 98 ASN A N 1
ATOM 777 C CA . ASN A 1 98 ? 5.008 0.784 -14.087 1.00 93.19 98 ASN A CA 1
ATOM 778 C C . ASN A 1 98 ? 3.964 -0.277 -13.715 1.00 93.19 98 ASN A C 1
ATOM 780 O O . ASN A 1 98 ? 2.881 0.049 -13.234 1.00 93.19 98 ASN A O 1
ATOM 784 N N . ASP A 1 99 ? 4.319 -1.547 -13.900 1.00 95.38 99 ASP A N 1
ATOM 785 C CA . ASP A 1 99 ? 3.577 -2.674 -13.343 1.00 95.38 99 ASP A CA 1
ATOM 786 C C . ASP A 1 99 ? 4.522 -3.571 -12.560 1.00 95.38 99 ASP A C 1
ATOM 788 O O . ASP A 1 99 ? 5.550 -4.030 -13.068 1.00 95.38 99 ASP A O 1
ATOM 792 N N . VAL A 1 100 ? 4.154 -3.860 -11.322 1.00 96.50 100 VAL A N 1
ATOM 793 C CA . VAL A 1 100 ? 4.849 -4.819 -10.464 1.00 96.50 100 VAL A CA 1
ATOM 794 C C . VAL A 1 100 ? 4.795 -6.212 -11.102 1.00 96.50 100 VAL A C 1
ATOM 796 O O . VAL A 1 100 ? 3.835 -6.563 -11.787 1.00 96.50 100 VAL A O 1
ATOM 799 N N . ASN A 1 101 ? 5.825 -7.033 -10.886 1.00 97.00 101 ASN A N 1
ATOM 800 C CA . ASN A 1 101 ? 5.874 -8.414 -11.360 1.00 97.00 101 ASN A CA 1
ATOM 801 C C . ASN A 1 101 ? 5.304 -9.402 -10.318 1.00 97.00 101 ASN A C 1
ATOM 803 O O . ASN A 1 101 ? 6.059 -9.896 -9.476 1.00 97.00 101 ASN A O 1
ATOM 807 N N . PRO A 1 102 ? 4.011 -9.785 -10.385 1.00 95.00 102 PRO A N 1
ATOM 808 C CA . PRO A 1 102 ? 3.409 -10.681 -9.396 1.00 95.00 102 PRO A CA 1
ATOM 809 C C . PRO A 1 102 ? 3.915 -12.126 -9.498 1.00 95.00 102 PRO A C 1
ATOM 811 O O . PRO A 1 102 ? 3.671 -12.925 -8.597 1.00 95.00 102 PRO A O 1
ATOM 814 N N . ALA A 1 103 ? 4.603 -12.500 -10.583 1.00 95.75 103 ALA A N 1
ATOM 815 C CA . ALA A 1 103 ? 5.185 -13.833 -10.718 1.00 95.75 103 ALA A CA 1
ATOM 816 C C . ALA A 1 103 ? 6.496 -13.976 -9.928 1.00 95.75 103 ALA A C 1
ATOM 818 O O . ALA A 1 103 ? 6.910 -15.098 -9.622 1.00 95.75 103 ALA A O 1
ATOM 819 N N . HIS A 1 104 ? 7.145 -12.861 -9.574 1.00 97.56 104 HIS A N 1
ATOM 820 C CA . HIS A 1 104 ? 8.406 -12.887 -8.848 1.00 97.56 104 HIS A CA 1
ATOM 821 C C . HIS A 1 104 ? 8.185 -13.354 -7.392 1.00 97.56 104 HIS A C 1
ATOM 823 O O . HIS A 1 104 ? 7.370 -12.763 -6.679 1.00 97.56 104 HIS A O 1
ATOM 829 N N . PRO A 1 105 ? 8.898 -14.390 -6.898 1.00 97.44 105 PRO A N 1
ATOM 830 C CA . PRO A 1 105 ? 8.696 -14.924 -5.548 1.00 97.44 105 PRO A CA 1
ATOM 831 C C . PRO A 1 105 ? 8.807 -13.872 -4.442 1.00 97.44 105 PRO A C 1
ATOM 833 O O . PRO A 1 105 ? 7.913 -13.798 -3.607 1.00 97.44 105 PRO A O 1
ATOM 836 N N . TYR A 1 106 ? 9.827 -13.011 -4.503 1.00 96.38 106 TYR A N 1
ATOM 837 C CA . TYR A 1 106 ? 10.018 -11.938 -3.521 1.00 96.38 106 TYR A CA 1
ATOM 838 C C . TYR A 1 106 ? 8.878 -10.912 -3.532 1.00 96.38 106 TYR A C 1
ATOM 840 O O . TYR A 1 106 ? 8.481 -10.428 -2.483 1.00 96.38 106 TYR A O 1
ATOM 848 N N . VAL A 1 107 ? 8.307 -10.605 -4.704 1.00 97.12 107 VAL A N 1
ATOM 849 C CA . VAL A 1 107 ? 7.160 -9.688 -4.786 1.00 97.12 107 VAL A CA 1
ATOM 850 C C . VAL A 1 107 ? 5.951 -10.312 -4.101 1.00 97.12 107 VAL A C 1
ATOM 852 O O . VAL A 1 107 ? 5.289 -9.645 -3.317 1.00 97.12 107 VAL A O 1
ATOM 855 N N . ARG A 1 108 ? 5.679 -11.600 -4.349 1.00 97.69 108 ARG A N 1
ATOM 856 C CA . ARG A 1 108 ? 4.576 -12.307 -3.680 1.00 97.69 108 ARG A CA 1
ATOM 857 C C . ARG A 1 108 ? 4.762 -12.326 -2.169 1.00 97.69 108 ARG A C 1
ATOM 859 O O . ARG A 1 108 ? 3.816 -12.027 -1.454 1.00 97.69 108 ARG A O 1
ATOM 866 N N . GLU A 1 109 ? 5.965 -12.640 -1.699 1.00 97.69 109 GLU A N 1
ATOM 867 C CA . GLU A 1 109 ? 6.296 -12.607 -0.273 1.00 97.69 109 GLU A CA 1
ATOM 868 C C . GLU A 1 109 ? 6.076 -11.210 0.314 1.00 97.69 109 GLU A C 1
ATOM 870 O O . GLU A 1 109 ? 5.377 -11.074 1.312 1.00 97.69 109 GLU A O 1
ATOM 875 N N . LEU A 1 110 ? 6.559 -10.164 -0.359 1.00 96.69 110 LEU A N 1
ATOM 876 C CA . LEU A 1 110 ? 6.396 -8.784 0.084 1.00 96.69 110 LEU A CA 1
ATOM 877 C C . LEU A 1 110 ? 4.923 -8.344 0.144 1.00 96.69 110 LEU A C 1
ATOM 879 O O . LEU A 1 110 ? 4.525 -7.667 1.091 1.00 96.69 110 LEU A O 1
ATOM 883 N N . VAL A 1 111 ? 4.104 -8.737 -0.838 1.00 97.81 111 VAL A N 1
ATOM 884 C CA . VAL A 1 111 ? 2.652 -8.488 -0.829 1.00 97.81 111 VAL A CA 1
ATOM 885 C C . VAL A 1 111 ? 2.003 -9.189 0.365 1.00 97.81 111 VAL A C 1
ATOM 887 O O . VAL A 1 111 ? 1.248 -8.558 1.102 1.00 97.81 111 VAL A O 1
ATOM 890 N N . MET A 1 112 ? 2.318 -10.469 0.590 1.00 98.31 112 MET A N 1
ATOM 891 C CA . MET A 1 112 ? 1.758 -11.239 1.706 1.00 98.31 112 MET A CA 1
ATOM 892 C C . MET A 1 112 ? 2.176 -10.670 3.066 1.00 98.31 112 MET A C 1
ATOM 894 O O . MET A 1 112 ? 1.328 -10.514 3.937 1.00 98.31 112 MET A O 1
ATOM 898 N N . GLU A 1 113 ? 3.443 -10.293 3.234 1.00 98.19 113 GLU A N 1
ATOM 899 C CA . GLU A 1 113 ? 3.963 -9.633 4.438 1.00 98.19 113 GLU A CA 1
ATOM 900 C C . GLU A 1 113 ? 3.300 -8.272 4.686 1.00 98.19 113 GLU A C 1
ATOM 902 O O . GLU A 1 113 ? 2.972 -7.924 5.822 1.00 98.19 113 GLU A O 1
ATOM 907 N N . GLY A 1 114 ? 3.075 -7.492 3.625 1.00 97.88 114 GLY A N 1
ATOM 908 C CA . GLY A 1 114 ? 2.376 -6.213 3.708 1.00 97.88 114 GLY A CA 1
ATOM 909 C C . GLY A 1 114 ? 0.917 -6.378 4.134 1.00 97.88 114 GLY A C 1
ATOM 910 O O . GLY A 1 114 ? 0.455 -5.665 5.025 1.00 97.88 114 GLY A O 1
ATOM 911 N N . LEU A 1 115 ? 0.208 -7.341 3.538 1.00 98.44 115 LEU A N 1
ATOM 912 C CA . LEU A 1 115 ? -1.163 -7.691 3.914 1.00 98.44 115 LEU A CA 1
ATOM 913 C C . LEU A 1 115 ? -1.235 -8.209 5.354 1.00 98.44 115 LEU A C 1
ATOM 915 O O . LEU A 1 115 ? -2.095 -7.759 6.106 1.00 98.44 115 LEU A O 1
ATOM 919 N N . GLN A 1 116 ? -0.320 -9.095 5.758 1.00 98.50 116 GLN A N 1
ATOM 920 C CA . GLN A 1 116 ? -0.276 -9.640 7.115 1.00 98.50 116 GLN A CA 1
ATOM 921 C C . GLN A 1 116 ? -0.065 -8.533 8.150 1.00 98.50 116 GLN A C 1
ATOM 923 O O . GLN A 1 116 ? -0.824 -8.452 9.108 1.00 98.50 116 GLN A O 1
ATOM 928 N N . ARG A 1 117 ? 0.886 -7.617 7.920 1.00 98.00 117 ARG A N 1
ATOM 929 C CA . ARG A 1 117 ? 1.112 -6.471 8.816 1.00 98.00 117 ARG A CA 1
ATOM 930 C C . ARG A 1 117 ? -0.130 -5.614 9.011 1.00 98.00 117 ARG A C 1
ATOM 932 O O . ARG A 1 117 ? -0.364 -5.134 10.113 1.00 98.00 117 ARG A O 1
ATOM 939 N N . LEU A 1 118 ? -0.906 -5.393 7.952 1.00 98.25 118 LEU A N 1
ATOM 940 C CA . LEU A 1 118 ? -2.157 -4.646 8.057 1.00 98.25 118 LEU A CA 1
ATOM 941 C C . LEU A 1 118 ? -3.249 -5.458 8.756 1.00 98.25 118 LEU A C 1
ATOM 943 O O . LEU A 1 118 ? -3.969 -4.901 9.579 1.00 98.25 118 LEU A O 1
ATOM 947 N N . ALA A 1 119 ? -3.348 -6.758 8.469 1.00 98.50 119 ALA A N 1
ATOM 948 C CA . ALA A 1 119 ? -4.267 -7.672 9.144 1.00 98.50 119 ALA A CA 1
ATOM 949 C C . ALA A 1 119 ? -4.002 -7.733 10.658 1.00 98.50 119 ALA A C 1
ATOM 951 O O . ALA A 1 119 ? -4.950 -7.730 11.440 1.00 98.50 119 ALA A O 1
ATOM 952 N N . ASP A 1 120 ? -2.736 -7.678 11.082 1.00 98.50 120 ASP A N 1
ATOM 953 C CA . ASP A 1 120 ? -2.338 -7.635 12.495 1.00 98.50 120 ASP A CA 1
ATOM 954 C C . ASP A 1 120 ? -2.837 -6.369 13.225 1.00 98.50 120 ASP A C 1
ATOM 956 O O . ASP A 1 120 ? -2.922 -6.360 14.453 1.00 98.50 120 ASP A O 1
ATOM 960 N N . LEU A 1 121 ? -3.220 -5.311 12.492 1.00 98.56 121 LEU A N 1
ATOM 961 C CA . LEU A 1 121 ? -3.883 -4.119 13.048 1.00 98.56 121 LEU A CA 1
ATOM 962 C C . LEU A 1 121 ? -5.393 -4.320 13.278 1.00 98.56 121 LEU A C 1
ATOM 964 O O . LEU A 1 121 ? -6.067 -3.402 13.742 1.00 98.56 121 LEU A O 1
ATOM 968 N N . GLY A 1 122 ? -5.924 -5.503 12.956 1.00 98.38 122 GLY A N 1
ATOM 969 C CA . GLY A 1 122 ? -7.307 -5.907 13.203 1.00 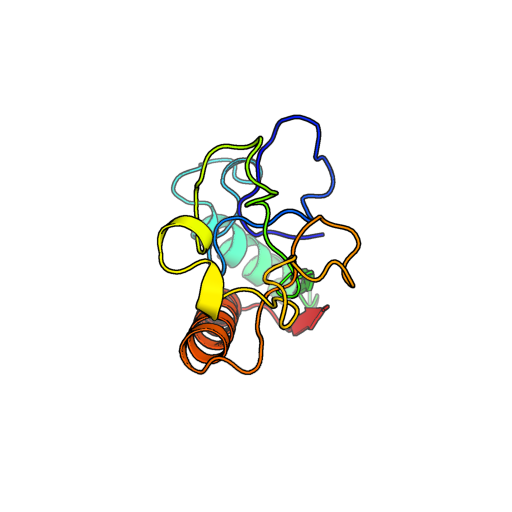98.38 122 GLY A CA 1
ATOM 970 C C . GLY A 1 122 ? -8.279 -5.654 12.050 1.00 98.38 122 GLY A C 1
ATOM 971 O O . GLY A 1 122 ? -9.480 -5.769 12.255 1.00 98.38 122 GLY A O 1
ATOM 972 N N . VAL A 1 123 ? -7.813 -5.273 10.857 1.00 98.50 123 VAL A N 1
ATOM 973 C CA . VAL A 1 123 ? -8.713 -4.986 9.722 1.00 98.50 123 VAL A CA 1
ATOM 974 C C . VAL A 1 123 ? -9.437 -6.247 9.238 1.00 98.50 123 VAL A C 1
ATOM 976 O O . VAL A 1 123 ? -8.906 -7.352 9.310 1.00 98.50 123 VAL A O 1
ATOM 979 N N . ASP A 1 124 ? -10.641 -6.078 8.694 1.00 98.69 124 ASP A N 1
ATOM 980 C CA . ASP A 1 124 ? -11.534 -7.188 8.335 1.00 98.69 124 ASP A CA 1
ATOM 981 C C . ASP A 1 124 ? -11.361 -7.671 6.890 1.00 98.69 124 ASP A C 1
ATOM 983 O O . ASP A 1 124 ? -11.843 -8.742 6.517 1.00 98.69 124 ASP A O 1
ATOM 987 N N . GLY A 1 125 ? -10.706 -6.876 6.046 1.00 98.44 125 GLY A N 1
ATOM 988 C CA . GLY A 1 125 ? -10.529 -7.232 4.649 1.00 98.44 125 GLY A CA 1
ATOM 989 C C . GLY A 1 125 ? -9.802 -6.188 3.819 1.00 98.44 125 GLY A C 1
ATOM 990 O O . GLY A 1 125 ? -9.477 -5.086 4.268 1.00 98.44 125 GLY A O 1
ATOM 991 N N . PHE A 1 126 ? -9.578 -6.564 2.564 1.00 98.62 126 PHE A N 1
ATOM 992 C CA . PHE A 1 126 ? -8.861 -5.766 1.583 1.00 98.62 126 PHE A CA 1
ATOM 993 C C . PHE A 1 126 ? -9.671 -5.652 0.297 1.00 98.62 126 PHE A C 1
ATOM 995 O O . PHE A 1 126 ? -10.303 -6.613 -0.148 1.00 98.62 126 PHE A O 1
ATOM 1002 N N . ARG A 1 127 ? -9.623 -4.4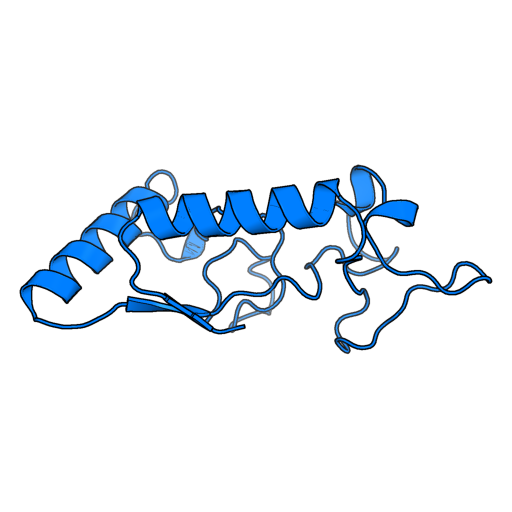74 -0.316 1.00 98.44 127 ARG A N 1
ATOM 1003 C CA . ARG A 1 127 ? -10.142 -4.194 -1.652 1.00 98.44 127 ARG A CA 1
ATOM 1004 C C . ARG A 1 127 ? -8.947 -3.926 -2.562 1.00 98.44 127 ARG A C 1
ATOM 1006 O O . ARG A 1 127 ? -8.188 -3.002 -2.290 1.00 98.44 127 ARG A O 1
ATOM 1013 N N . PHE A 1 128 ? -8.801 -4.742 -3.603 1.00 97.00 128 PHE A N 1
ATOM 1014 C CA . PHE A 1 128 ? -7.767 -4.623 -4.634 1.00 97.00 128 PHE A CA 1
ATOM 1015 C C . PHE A 1 128 ? -8.323 -3.837 -5.829 1.00 97.00 128 PHE A C 1
ATOM 1017 O O . PHE A 1 128 ? -9.468 -4.143 -6.239 1.00 97.00 128 PHE A O 1
#

Radius of gyration: 15.62 Å; chains: 1; bounding box: 37×32×45 Å